Protein AF-A0A509EC83-F1 (afdb_monomer_lite)

Radius of gyration: 22.08 Å; chains: 1; bounding box: 58×24×58 Å

Secondary structure (DSSP, 8-state):
----STTTTTTEEEE-TTS-EEETTSTT---SSS------TT----------------

Sequence (58 aa):
MNLDQGNRNNGLFAVGATGIPVALSSTGVTVVSGATSRRNDTEFAVVRAGINYKFGSY

Foldseek 3Di:
DDPPDPCPCPQFDDADPVRHTDGCPDPPDDDPDDDPPPVPVPDDDDDDDDDDDDDDDD

pLDDT: mean 77.1, std 10.89, range [48.59, 89.88]

Organism: NCBI:txid2584084

Structure (mmCIF, N/CA/C/O backbone):
data_AF-A0A509EC83-F1
#
_entry.id   AF-A0A509EC83-F1
#
loop_
_atom_site.group_PDB
_atom_site.id
_atom_site.type_symbol
_atom_site.label_atom_id
_atom_site.label_alt_id
_atom_site.label_comp_id
_atom_site.label_asym_id
_atom_site.label_entity_id
_atom_site.label_seq_id
_atom_site.pdbx_PDB_ins_code
_atom_site.Cartn_x
_atom_site.Cartn_y
_atom_site.Cartn_z
_atom_site.occupancy
_atom_site.B_iso_or_equiv
_atom_site.auth_seq_id
_atom_site.auth_comp_id
_atom_site.auth_asym_id
_atom_site.auth_atom_id
_atom_site.pdbx_PDB_model_num
ATOM 1 N N . MET A 1 1 ? 22.215 -2.595 1.133 1.00 48.59 1 MET A N 1
ATOM 2 C CA . MET A 1 1 ? 20.993 -1.804 0.871 1.00 48.59 1 MET A CA 1
ATOM 3 C C . MET A 1 1 ? 21.048 -0.585 1.766 1.00 48.59 1 MET A C 1
ATOM 5 O O . MET A 1 1 ? 21.216 -0.764 2.962 1.00 48.59 1 MET A O 1
ATOM 9 N N . ASN A 1 2 ? 21.031 0.617 1.191 1.00 50.81 2 ASN A N 1
ATOM 10 C CA . ASN A 1 2 ? 21.209 1.866 1.929 1.00 50.81 2 ASN A CA 1
ATOM 11 C C . ASN A 1 2 ? 19.838 2.539 2.110 1.00 50.81 2 ASN A C 1
ATOM 13 O O . ASN A 1 2 ? 19.261 2.998 1.125 1.00 50.81 2 ASN A O 1
ATOM 17 N N . LEU A 1 3 ? 19.298 2.516 3.332 1.00 67.00 3 LEU A N 1
ATOM 18 C CA . LEU A 1 3 ? 17.940 2.980 3.657 1.00 67.00 3 LEU A CA 1
ATOM 19 C C . LEU A 1 3 ? 17.905 4.449 4.132 1.00 67.00 3 LEU A C 1
ATOM 21 O O . LEU A 1 3 ? 16.836 4.972 4.420 1.00 67.00 3 LEU A O 1
ATOM 25 N N . ASP A 1 4 ? 19.046 5.144 4.138 1.00 65.75 4 ASP A N 1
ATOM 26 C CA . ASP A 1 4 ? 19.180 6.521 4.636 1.00 65.75 4 ASP A CA 1
ATOM 27 C C . ASP A 1 4 ? 19.247 7.565 3.502 1.00 65.75 4 ASP A C 1
ATOM 29 O O . ASP A 1 4 ? 20.192 8.343 3.390 1.00 65.75 4 ASP A O 1
ATOM 33 N N . GLN A 1 5 ? 18.238 7.597 2.622 1.00 59.34 5 GLN A N 1
ATOM 34 C CA . GLN A 1 5 ? 18.124 8.602 1.543 1.00 59.34 5 GLN A CA 1
ATOM 35 C C . GLN A 1 5 ? 16.821 9.412 1.601 1.00 59.34 5 GLN A C 1
ATOM 37 O O . GLN A 1 5 ? 16.134 9.572 0.593 1.00 59.34 5 GLN A O 1
ATOM 42 N N . GLY A 1 6 ? 16.461 9.936 2.776 1.00 61.81 6 GLY A N 1
ATOM 43 C CA . GLY A 1 6 ? 15.456 11.004 2.892 1.00 61.81 6 GLY A CA 1
ATOM 44 C C . GLY A 1 6 ? 14.137 10.727 2.159 1.00 61.81 6 GLY A C 1
ATOM 45 O O . GLY A 1 6 ? 13.700 11.543 1.353 1.00 61.81 6 GLY A O 1
ATOM 46 N N . ASN A 1 7 ? 13.538 9.553 2.390 1.00 65.12 7 ASN A N 1
ATOM 47 C CA . ASN A 1 7 ? 12.250 9.120 1.827 1.00 65.12 7 ASN A CA 1
ATOM 48 C C . ASN A 1 7 ? 12.121 9.106 0.290 1.00 65.12 7 ASN A C 1
ATOM 50 O O . ASN A 1 7 ? 11.042 8.795 -0.213 1.00 65.12 7 ASN A O 1
ATOM 54 N N . ARG A 1 8 ? 13.191 9.376 -0.472 1.00 69.06 8 ARG A N 1
ATOM 55 C CA . ARG A 1 8 ? 13.135 9.529 -1.939 1.00 69.06 8 ARG A CA 1
ATOM 56 C C . ARG A 1 8 ? 12.565 8.313 -2.667 1.00 69.06 8 ARG A C 1
ATOM 58 O O . ARG A 1 8 ? 11.927 8.473 -3.699 1.00 69.06 8 ARG A O 1
ATOM 65 N N . ASN A 1 9 ? 12.787 7.122 -2.112 1.00 74.75 9 ASN A N 1
ATOM 66 C CA . ASN A 1 9 ? 12.363 5.858 -2.708 1.00 74.75 9 ASN A CA 1
ATOM 67 C C . ASN A 1 9 ? 11.217 5.180 -1.938 1.00 74.75 9 ASN A C 1
ATOM 69 O O . ASN A 1 9 ? 10.937 4.003 -2.157 1.00 74.75 9 ASN A O 1
ATOM 73 N N . ASN A 1 10 ? 10.554 5.895 -1.025 1.00 74.44 10 ASN A N 1
ATOM 74 C CA . ASN A 1 10 ? 9.436 5.341 -0.270 1.00 74.44 10 ASN A CA 1
ATOM 75 C C . ASN A 1 10 ? 8.266 5.008 -1.216 1.00 74.44 10 ASN A C 1
ATOM 77 O O . ASN A 1 10 ? 7.716 5.893 -1.867 1.00 74.44 10 ASN A O 1
ATOM 81 N N . GLY A 1 11 ? 7.890 3.727 -1.293 1.00 78.25 11 GLY A N 1
ATOM 82 C CA . GLY A 1 11 ? 6.801 3.243 -2.153 1.00 78.25 11 GLY A CA 1
ATOM 83 C C . GLY A 1 11 ? 7.206 2.838 -3.577 1.00 78.25 11 GLY A C 1
ATOM 84 O O . GLY A 1 11 ? 6.34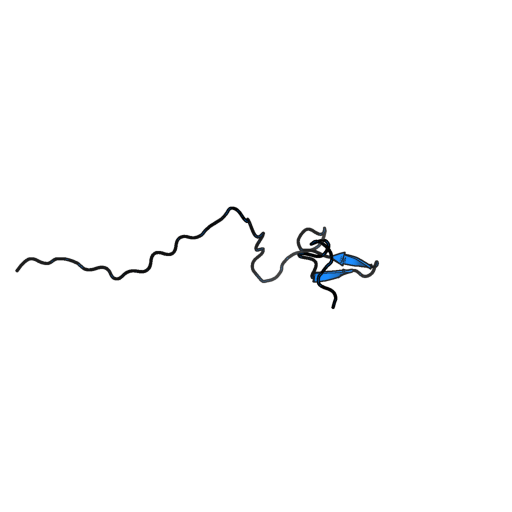2 2.404 -4.341 1.00 78.25 11 GLY A O 1
ATOM 85 N N . LEU A 1 12 ? 8.493 2.931 -3.932 1.00 86.06 12 LEU A N 1
ATOM 86 C CA . LEU A 1 12 ? 9.035 2.331 -5.155 1.00 86.06 12 LEU A CA 1
ATOM 87 C C . LEU A 1 12 ? 9.210 0.823 -4.943 1.00 86.06 12 LEU A C 1
ATOM 89 O O . LEU A 1 12 ? 9.690 0.398 -3.893 1.00 86.06 12 LEU A O 1
ATOM 93 N N . PHE A 1 13 ? 8.857 0.017 -5.942 1.00 86.00 13 PHE A N 1
ATOM 94 C CA . PHE A 1 13 ? 8.947 -1.448 -5.840 1.00 86.00 13 PHE A CA 1
ATOM 95 C C . PHE A 1 13 ? 9.645 -2.121 -7.027 1.00 86.00 13 PHE A C 1
ATOM 97 O O . PHE A 1 13 ? 9.968 -3.303 -6.944 1.00 86.00 13 PHE A O 1
ATOM 104 N N . ALA A 1 14 ? 9.890 -1.402 -8.124 1.00 87.81 14 ALA A N 1
ATOM 105 C CA . ALA A 1 14 ? 10.613 -1.922 -9.282 1.00 87.81 14 ALA A CA 1
ATOM 106 C C . ALA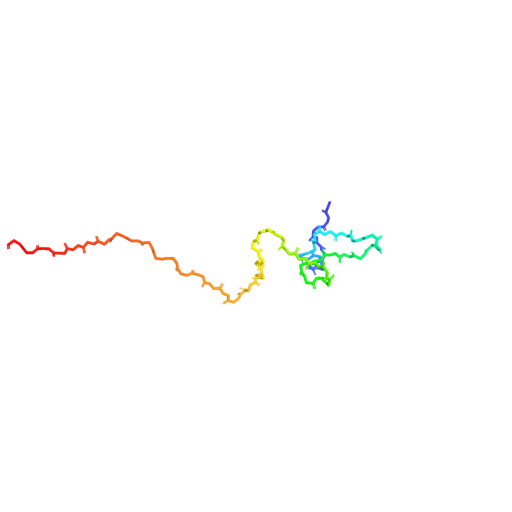 A 1 14 ? 11.325 -0.802 -10.056 1.00 87.81 14 ALA A C 1
ATOM 108 O O . ALA A 1 14 ? 11.127 0.385 -9.790 1.00 87.81 14 ALA A O 1
ATOM 109 N N . VAL A 1 15 ? 12.139 -1.190 -11.039 1.00 89.81 15 VAL A N 1
ATOM 110 C CA . VAL A 1 15 ? 12.753 -0.297 -12.029 1.00 89.81 15 VAL A CA 1
ATOM 111 C C . VAL A 1 15 ? 12.379 -0.816 -13.414 1.00 89.81 15 VAL A C 1
ATOM 113 O O . VAL A 1 15 ? 12.563 -1.997 -13.704 1.00 89.81 15 VAL A O 1
ATOM 116 N N . GLY A 1 16 ? 11.802 0.048 -14.247 1.00 86.69 16 GLY A N 1
ATOM 117 C CA . GLY A 1 16 ? 11.395 -0.291 -15.606 1.00 86.69 16 GLY A CA 1
ATOM 118 C C . GLY A 1 16 ? 12.589 -0.472 -16.545 1.00 86.69 16 GLY A C 1
ATOM 119 O O . GLY A 1 16 ? 13.719 -0.109 -16.223 1.00 86.69 16 GLY A O 1
ATOM 120 N N . ALA A 1 17 ? 12.331 -0.982 -17.751 1.00 86.94 17 ALA A N 1
ATOM 121 C CA . ALA A 1 17 ? 13.372 -1.278 -18.743 1.00 86.94 17 ALA A CA 1
ATOM 122 C C . ALA A 1 17 ? 14.227 -0.057 -19.147 1.00 86.94 17 ALA A C 1
ATOM 124 O O . ALA A 1 17 ? 15.370 -0.210 -19.559 1.00 86.94 17 ALA A O 1
ATOM 125 N N . THR A 1 18 ? 13.693 1.158 -19.001 1.00 89.88 18 THR A N 1
ATOM 126 C CA . THR A 1 18 ? 14.388 2.427 -19.269 1.00 89.88 18 THR A CA 1
ATOM 127 C C . THR A 1 18 ? 15.181 2.960 -18.069 1.00 89.88 18 THR A C 1
ATOM 129 O O . THR A 1 18 ? 15.686 4.078 -18.119 1.00 89.88 18 THR A O 1
ATOM 132 N N . GLY A 1 19 ? 15.267 2.206 -16.969 1.00 88.12 19 GLY A N 1
ATOM 133 C CA . GLY A 1 19 ? 15.913 2.647 -15.728 1.00 88.12 19 GLY A CA 1
ATOM 134 C C . GLY A 1 19 ? 15.046 3.565 -14.860 1.00 88.12 19 GLY A C 1
ATOM 135 O O . GLY A 1 19 ? 15.501 4.030 -13.817 1.00 88.12 19 GLY A O 1
ATOM 136 N N . ILE A 1 20 ? 13.796 3.824 -15.259 1.00 87.75 20 ILE A N 1
ATOM 137 C CA . ILE A 1 20 ? 12.866 4.676 -14.509 1.00 87.75 20 ILE A CA 1
ATOM 138 C C . ILE A 1 20 ? 12.253 3.876 -13.348 1.00 87.75 20 ILE A C 1
ATOM 140 O O . ILE A 1 20 ? 11.712 2.791 -13.585 1.00 87.75 20 ILE A O 1
ATOM 144 N N . PRO A 1 21 ? 12.289 4.380 -12.102 1.00 88.69 21 PRO A N 1
ATOM 145 C CA . PRO A 1 21 ? 11.646 3.707 -10.984 1.00 88.69 21 PRO A CA 1
ATOM 146 C C . PRO A 1 21 ? 10.122 3.646 -11.116 1.00 88.69 21 PRO A C 1
ATOM 148 O O . PRO A 1 21 ? 9.485 4.572 -11.616 1.00 88.69 21 PRO A O 1
ATOM 151 N N . VAL A 1 22 ? 9.535 2.559 -10.623 1.00 89.38 22 VAL A N 1
ATOM 152 C CA . VAL A 1 22 ? 8.104 2.267 -10.722 1.00 89.38 22 VAL A CA 1
ATOM 153 C C . VAL A 1 22 ? 7.486 2.233 -9.325 1.00 89.38 22 VAL A C 1
ATOM 155 O O . VAL A 1 22 ? 7.990 1.560 -8.420 1.00 89.38 22 VAL A O 1
ATOM 158 N N . ALA A 1 23 ? 6.383 2.964 -9.168 1.00 88.44 23 ALA A N 1
ATOM 159 C CA . ALA A 1 23 ? 5.570 3.048 -7.961 1.00 88.44 23 ALA A CA 1
ATOM 160 C C . ALA A 1 23 ? 4.084 2.843 -8.301 1.00 88.44 23 ALA A C 1
ATOM 162 O O . ALA A 1 23 ? 3.691 2.812 -9.466 1.00 88.44 23 ALA A O 1
ATOM 163 N N . LEU A 1 24 ? 3.228 2.723 -7.280 1.00 85.50 24 LEU A N 1
ATOM 164 C CA . LEU A 1 24 ? 1.786 2.490 -7.474 1.00 85.50 24 LEU A CA 1
ATOM 165 C C . LEU A 1 24 ? 1.077 3.671 -8.156 1.00 85.50 24 LEU A C 1
ATOM 167 O O . LEU A 1 24 ? -0.015 3.512 -8.690 1.00 85.50 24 LEU A O 1
ATOM 171 N N . SER A 1 25 ? 1.691 4.854 -8.120 1.00 84.50 25 SER A N 1
ATOM 172 C CA . SER A 1 25 ? 1.231 6.069 -8.794 1.00 84.50 25 SER A CA 1
ATOM 173 C C . SER A 1 25 ? 1.733 6.206 -10.237 1.00 84.50 25 SER A C 1
ATOM 175 O O . SER A 1 25 ? 1.334 7.148 -10.918 1.00 84.50 25 SER A O 1
ATOM 177 N N . SER A 1 26 ? 2.611 5.317 -10.716 1.00 87.56 26 SER A N 1
ATOM 178 C CA . SER A 1 26 ? 3.155 5.386 -12.075 1.00 87.56 26 SER A CA 1
ATOM 179 C C . SER A 1 26 ? 2.088 5.056 -13.127 1.00 87.56 26 SER A C 1
ATOM 181 O O . SER A 1 26 ? 1.295 4.127 -12.967 1.00 87.56 26 SER A O 1
ATOM 183 N N . THR A 1 27 ? 2.092 5.785 -14.246 1.00 87.00 27 THR A N 1
ATOM 184 C CA . THR A 1 27 ? 1.200 5.516 -15.385 1.00 87.00 27 THR A CA 1
ATOM 185 C C . THR A 1 27 ? 1.410 4.099 -15.918 1.00 87.00 27 THR A C 1
ATOM 187 O O . THR A 1 27 ? 2.544 3.681 -16.143 1.00 87.00 27 THR A O 1
ATOM 190 N N . GLY A 1 28 ? 0.318 3.364 -16.141 1.00 86.88 28 GLY A N 1
ATOM 191 C CA . GLY A 1 28 ? 0.367 1.989 -16.651 1.00 86.88 28 GLY A CA 1
ATOM 192 C C . GLY A 1 28 ? 0.620 0.918 -15.584 1.00 86.88 28 GLY A C 1
ATOM 193 O O . GLY A 1 28 ? 0.695 -0.260 -15.921 1.00 86.88 28 GLY A O 1
ATOM 194 N N . VAL A 1 29 ? 0.708 1.292 -14.305 1.00 86.50 29 VAL A N 1
ATOM 195 C CA . VAL A 1 29 ? 0.733 0.343 -13.186 1.00 86.50 29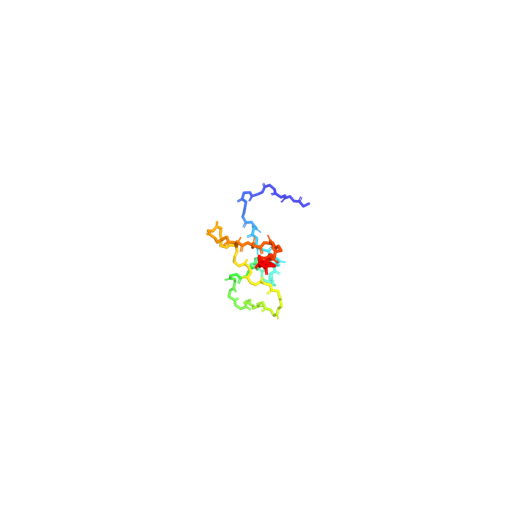 VAL A CA 1
ATOM 196 C C . VAL A 1 29 ? -0.689 0.099 -12.691 1.00 86.50 29 VAL A C 1
ATOM 198 O O . VAL A 1 29 ? -1.450 1.031 -12.450 1.00 86.50 29 VAL A O 1
ATOM 201 N N . THR A 1 30 ? -1.060 -1.168 -12.526 1.00 86.12 30 THR A N 1
ATOM 202 C CA . THR A 1 30 ? -2.323 -1.584 -11.903 1.00 86.12 30 THR A CA 1
ATOM 203 C C . THR A 1 30 ? -2.035 -2.653 -10.860 1.00 86.12 30 THR A C 1
ATOM 205 O O . THR A 1 30 ? -1.254 -3.573 -11.101 1.00 86.12 30 THR A O 1
ATOM 208 N N . VAL A 1 31 ? -2.666 -2.536 -9.692 1.00 80.25 31 VAL A N 1
ATOM 209 C CA . VAL A 1 31 ? -2.597 -3.555 -8.640 1.00 80.25 31 VAL A CA 1
ATOM 210 C C . VAL A 1 31 ? -3.588 -4.662 -8.983 1.00 80.25 31 VAL A C 1
ATOM 212 O O . VAL A 1 31 ? -4.793 -4.438 -8.964 1.00 80.25 31 VAL A O 1
ATOM 215 N N . VAL A 1 32 ? -3.082 -5.851 -9.313 1.00 81.00 32 VAL A N 1
ATOM 216 C CA . VAL A 1 32 ? -3.917 -7.023 -9.648 1.00 81.00 32 VAL A CA 1
ATOM 217 C C . VAL A 1 32 ? -4.380 -7.766 -8.384 1.00 81.00 32 VAL A C 1
ATOM 219 O O . VAL A 1 32 ? -5.398 -8.449 -8.399 1.00 81.00 32 VAL A O 1
ATOM 222 N N . SER A 1 33 ? -3.647 -7.625 -7.275 1.00 79.00 33 SER A N 1
ATOM 223 C CA . SER A 1 33 ? -3.947 -8.241 -5.978 1.00 79.00 33 SER A CA 1
ATOM 224 C C . SER A 1 33 ? -3.237 -7.483 -4.849 1.00 79.00 33 SER A C 1
ATOM 226 O O . SER A 1 33 ? -2.109 -7.025 -5.033 1.00 79.00 33 SER A O 1
ATOM 228 N N . GLY A 1 34 ? -3.891 -7.365 -3.689 1.00 69.19 34 GLY A N 1
ATOM 229 C CA . GLY A 1 34 ? -3.397 -6.639 -2.514 1.00 69.19 34 GLY A CA 1
ATOM 230 C C . GLY A 1 34 ? -4.132 -5.321 -2.262 1.00 69.19 34 GLY A C 1
ATOM 231 O O . GLY A 1 34 ? -4.782 -4.767 -3.148 1.00 69.19 34 GLY A O 1
ATOM 232 N N . ALA A 1 35 ? -4.054 -4.816 -1.029 1.00 63.59 35 ALA A N 1
ATOM 233 C CA . ALA A 1 35 ? -4.619 -3.513 -0.709 1.00 63.59 35 ALA A CA 1
ATOM 234 C C . ALA A 1 35 ? -3.846 -2.434 -1.475 1.00 63.59 35 ALA A C 1
ATOM 236 O O . ALA A 1 35 ? -2.643 -2.260 -1.267 1.00 63.59 35 ALA A O 1
ATOM 237 N N . THR A 1 36 ? -4.548 -1.644 -2.290 1.00 60.84 36 THR A N 1
ATOM 238 C CA . THR A 1 36 ? -4.101 -0.298 -2.670 1.00 60.84 36 THR A CA 1
ATOM 239 C C . THR A 1 36 ? -4.190 0.573 -1.419 1.00 60.84 36 THR A C 1
ATOM 241 O O . THR A 1 36 ? -4.975 1.516 -1.362 1.00 60.84 36 THR A O 1
ATOM 244 N N . SER A 1 37 ? -3.444 0.227 -0.368 1.00 56.72 37 SER A N 1
ATOM 245 C CA . SER A 1 37 ? -3.289 1.077 0.801 1.00 56.72 37 SER A CA 1
ATOM 246 C C . SER A 1 37 ? -2.458 2.262 0.350 1.00 56.72 37 SER A C 1
ATOM 248 O O . SER A 1 37 ? -1.248 2.334 0.561 1.00 56.72 37 SER A O 1
ATOM 250 N N . ARG A 1 38 ? -3.140 3.225 -0.272 1.00 58.78 38 ARG A N 1
ATOM 251 C CA . ARG A 1 38 ? -2.851 4.623 -0.006 1.00 58.78 38 ARG A CA 1
ATOM 252 C C . ARG A 1 38 ? -2.862 4.701 1.514 1.00 58.78 38 ARG A C 1
ATOM 254 O O . ARG A 1 38 ? -3.917 4.552 2.120 1.00 58.78 38 ARG A O 1
ATOM 261 N N . ARG A 1 39 ? -1.681 4.761 2.132 1.00 60.06 39 ARG A N 1
ATOM 262 C CA . ARG A 1 39 ? -1.582 5.155 3.533 1.00 60.06 39 ARG A CA 1
ATOM 263 C C . ARG A 1 39 ? -2.174 6.558 3.579 1.00 60.06 39 ARG A C 1
ATOM 265 O O . ARG A 1 39 ? -1.511 7.519 3.212 1.00 60.06 39 ARG A O 1
ATOM 272 N N . ASN A 1 40 ? -3.465 6.642 3.867 1.00 62.28 40 ASN A N 1
ATOM 273 C CA . ASN A 1 40 ? -4.097 7.886 4.235 1.00 62.28 40 ASN A CA 1
ATOM 274 C C . ASN A 1 40 ? -3.711 8.080 5.692 1.00 62.28 40 ASN A C 1
ATOM 276 O O . ASN A 1 40 ? -4.320 7.494 6.583 1.00 62.28 40 ASN A O 1
ATOM 280 N N . ASP A 1 41 ? -2.664 8.868 5.927 1.00 69.75 41 ASP A N 1
ATOM 281 C CA . ASP A 1 41 ? -2.127 9.129 7.269 1.00 69.75 41 ASP A CA 1
ATOM 282 C C . ASP A 1 41 ? -3.151 9.824 8.200 1.00 69.75 41 ASP A C 1
ATOM 284 O O . ASP A 1 41 ? -2.881 10.051 9.377 1.00 69.75 41 ASP A O 1
ATOM 288 N N . THR A 1 42 ? -4.336 10.161 7.681 1.00 77.62 42 THR A N 1
ATOM 289 C CA . THR A 1 42 ? -5.458 10.791 8.384 1.00 77.62 42 THR A CA 1
ATOM 290 C C . THR A 1 42 ? -6.617 9.842 8.709 1.00 77.62 42 THR A C 1
ATOM 292 O O . THR A 1 42 ? -7.557 10.258 9.385 1.00 77.62 42 THR A O 1
ATOM 295 N N . GLU A 1 43 ? -6.593 8.587 8.252 1.00 77.62 43 GLU A N 1
ATOM 296 C CA . GLU A 1 43 ? -7.680 7.626 8.480 1.00 77.62 43 GLU A CA 1
ATOM 297 C C . GLU A 1 43 ? -7.362 6.679 9.645 1.00 77.62 43 GLU A C 1
ATOM 299 O O . GLU A 1 43 ? -6.271 6.120 9.745 1.00 77.62 43 GLU A O 1
ATOM 304 N N . PHE A 1 44 ? -8.343 6.461 10.525 1.00 77.69 44 PHE A N 1
ATOM 305 C CA . PHE A 1 44 ? -8.246 5.525 11.645 1.00 77.69 44 PHE A CA 1
ATOM 306 C C . PHE A 1 44 ? -9.489 4.635 11.712 1.00 77.69 44 PHE A C 1
ATOM 308 O O . PHE A 1 44 ? -10.612 5.080 11.475 1.00 77.69 44 PHE A O 1
ATOM 315 N N . ALA A 1 45 ? -9.292 3.364 12.057 1.00 79.75 45 ALA A N 1
ATOM 316 C CA . ALA A 1 45 ? -10.380 2.421 12.286 1.00 79.75 45 ALA A CA 1
ATOM 317 C C . ALA A 1 45 ? -10.614 2.246 13.790 1.00 79.75 45 ALA A C 1
ATOM 319 O O . ALA A 1 45 ? -9.667 2.095 14.562 1.00 79.75 45 ALA A O 1
ATOM 320 N N . VAL A 1 46 ? -11.881 2.222 14.207 1.00 82.88 46 VAL A N 1
ATOM 321 C CA . VAL A 1 46 ? -12.268 1.927 15.592 1.00 82.88 46 VAL A CA 1
ATOM 322 C C . VAL A 1 46 ? -12.805 0.503 15.654 1.00 82.88 46 VAL A C 1
ATOM 324 O O . VAL A 1 46 ? -13.842 0.200 15.066 1.00 82.88 46 VAL A O 1
ATOM 327 N N . VAL A 1 47 ? -12.116 -0.376 16.383 1.00 83.69 47 VAL A N 1
ATOM 328 C CA . VAL A 1 47 ? -12.557 -1.759 16.607 1.00 83.69 47 VAL A CA 1
ATOM 329 C C . VAL A 1 47 ? -13.206 -1.852 17.984 1.00 83.69 47 VAL A C 1
ATOM 331 O O . VAL A 1 47 ? -12.566 -1.593 19.000 1.00 83.69 47 VAL A O 1
ATOM 334 N N . ARG A 1 48 ? -14.487 -2.230 18.028 1.00 83.88 48 ARG A N 1
ATOM 335 C CA . ARG A 1 48 ? -15.200 -2.514 19.278 1.00 83.88 48 ARG A CA 1
ATOM 336 C C . ARG A 1 48 ? -15.174 -4.017 19.537 1.00 83.88 48 ARG A C 1
ATOM 338 O O . ARG A 1 48 ? -15.796 -4.775 1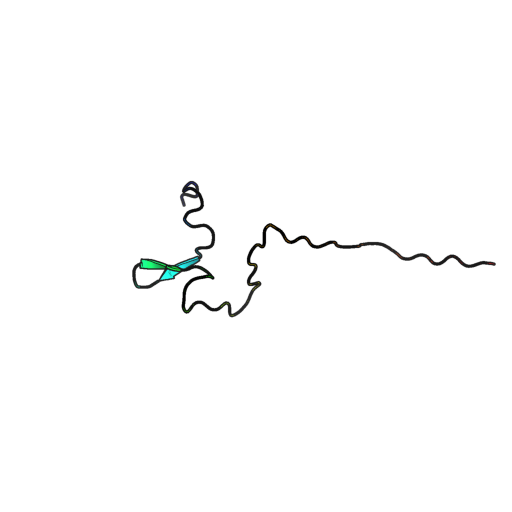8.801 1.00 83.88 48 ARG A O 1
ATOM 345 N N . ALA A 1 49 ? -14.494 -4.429 20.602 1.00 82.25 49 ALA A N 1
ATOM 346 C CA . ALA A 1 49 ? -14.540 -5.791 21.122 1.00 82.25 49 ALA A CA 1
ATOM 347 C C . ALA A 1 49 ? -15.264 -5.791 22.476 1.00 82.25 49 ALA A C 1
ATOM 349 O O . ALA A 1 49 ? -14.956 -4.972 23.340 1.00 82.25 49 ALA A O 1
ATOM 350 N N . GLY A 1 50 ? -16.244 -6.677 22.659 1.00 84.75 50 GLY A N 1
ATOM 351 C CA . GLY A 1 50 ? -16.986 -6.800 23.915 1.00 84.75 50 GLY A CA 1
ATOM 352 C C . GLY A 1 50 ? -18.036 -7.911 23.881 1.00 84.75 50 GLY A C 1
ATOM 353 O O . GLY A 1 50 ? -18.546 -8.256 22.817 1.00 84.75 50 GLY A O 1
ATOM 354 N N . ILE A 1 51 ? -18.345 -8.470 25.054 1.00 82.94 51 ILE A N 1
ATOM 355 C CA . ILE A 1 51 ? -19.415 -9.458 25.257 1.00 82.94 51 ILE A CA 1
ATOM 356 C C . ILE A 1 51 ? -20.687 -8.709 25.667 1.00 82.94 51 ILE A C 1
ATOM 358 O O . ILE A 1 51 ? -20.638 -7.828 26.522 1.00 82.94 51 ILE A O 1
ATOM 362 N N . ASN A 1 52 ? -21.828 -9.061 25.072 1.00 82.25 52 ASN A N 1
ATOM 363 C CA . ASN A 1 52 ? -23.118 -8.480 25.439 1.00 82.25 52 ASN A CA 1
ATOM 364 C C . ASN A 1 52 ? -23.766 -9.306 26.558 1.00 82.25 52 ASN A C 1
ATOM 366 O O . ASN A 1 52 ? -23.919 -10.518 26.416 1.00 82.25 52 ASN A O 1
ATOM 370 N N . TYR A 1 53 ? -24.183 -8.649 27.640 1.00 78.75 53 TYR A N 1
ATOM 371 C CA . TYR A 1 53 ? -24.980 -9.255 28.708 1.00 78.75 53 TYR A CA 1
ATOM 372 C C . TYR A 1 53 ? -26.395 -8.661 28.722 1.00 78.75 53 TYR A C 1
ATOM 374 O O . TYR A 1 53 ? -26.572 -7.461 28.513 1.00 78.75 53 TYR A O 1
ATOM 382 N N . LYS A 1 54 ? -27.404 -9.503 28.985 1.00 84.12 54 LYS A N 1
ATOM 383 C CA . LYS A 1 54 ? -28.807 -9.101 29.143 1.00 84.12 54 LYS A CA 1
ATOM 384 C C . LYS A 1 54 ? -29.248 -9.355 30.583 1.00 84.12 54 LYS A C 1
ATOM 386 O O . LYS A 1 54 ? -29.227 -10.497 31.034 1.00 84.12 54 LYS A O 1
ATOM 391 N N . PHE A 1 55 ? -29.699 -8.306 31.267 1.00 79.56 55 PHE A N 1
ATOM 392 C CA . PHE A 1 55 ? -30.356 -8.437 32.568 1.00 79.56 55 PHE A CA 1
ATOM 393 C C . PHE A 1 55 ? -31.718 -9.130 32.394 1.00 79.56 55 PHE A C 1
ATOM 395 O O . PHE A 1 55 ? -32.478 -8.792 31.482 1.00 79.56 55 PHE A O 1
ATOM 402 N N . GLY A 1 56 ? -32.023 -10.095 33.262 1.00 79.69 56 GLY A N 1
ATOM 403 C CA . GLY A 1 56 ? -33.331 -10.742 33.368 1.00 79.69 56 GLY A CA 1
ATOM 404 C C . GLY A 1 56 ? -33.831 -10.670 34.808 1.00 79.69 56 GLY A C 1
ATOM 405 O O . GLY A 1 56 ? -33.063 -10.941 35.729 1.00 79.69 56 GLY A O 1
ATOM 406 N N . SER A 1 57 ? -35.089 -10.271 34.995 1.00 71.81 57 SER A N 1
ATOM 407 C CA . SER A 1 57 ? -35.783 -10.335 36.283 1.00 71.81 57 SER A CA 1
ATOM 408 C C . SER A 1 57 ? -36.274 -11.760 36.531 1.00 71.81 57 SER A C 1
ATOM 410 O O . SER A 1 57 ? -36.909 -12.337 35.644 1.00 71.81 57 SER A O 1
ATOM 412 N N . TYR A 1 58 ? -36.000 -12.289 37.721 1.00 66.44 58 TYR A N 1
ATOM 413 C CA . TYR A 1 58 ? -36.786 -13.378 38.30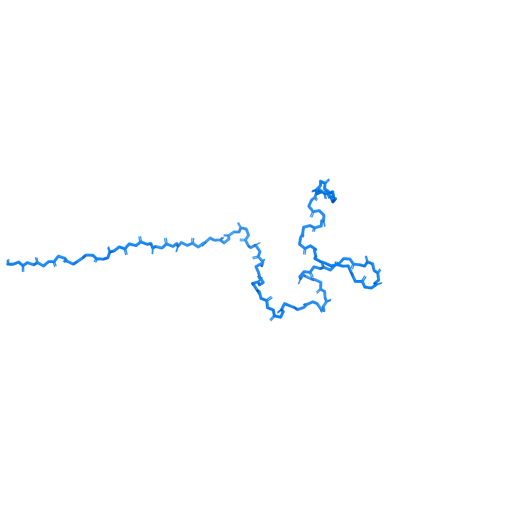2 1.00 66.44 58 TYR A CA 1
ATOM 414 C C . TYR A 1 58 ? -37.971 -12.795 39.065 1.00 66.44 58 TYR A C 1
ATOM 416 O O . TYR A 1 58 ? -37.790 -11.702 39.653 1.00 66.44 58 TYR A O 1
#

=== Feature glossary ===
The record interleaves many kinds of information about one protein. Here is each kind framed as the question it answers.

Q: Are the domains correctly placed relative to each other?
A: Predicted aligned error is AlphaFold's pairwise confidence. Unlike pLDDT (per-residue), PAE is per-residue-pair and captures whether two parts of the structure are correctly placed relative to each other. Units are ångströms of expected positional error.

Q: Which residues are in helices, strands, or loops?
A: Eight-state secondary structure (DSSP): H is the canonical α-helix, G the tighter 3₁₀-helix, I the wider π-helix; E/B are β-structure, T and S are turns and bends, and '-' is everything else. DSSP derives these from the pattern of main-chain N–H···O=C hydrogen bonds, not from the sequence.

Q: What if only a Cα trace is available?
A: P-SEA three-state annotation labels each residue as helix, strand, or coil based purely on the geometry of the Cα trace. It serves as a fallback when the full backbone (and thus DSSP) is unavailable.

Q: What are the backbone torsion angles?
A: φ (phi) and ψ (psi) are the two rotatable backbone dihedrals per residue: φ is the C(i-1)–N–Cα–C torsion, ψ is the N–Cα–C–N(i+1) torsion, both in degrees on (−180°, 180°]. α-helical residues cluster near (−60°, −45°); β-strand residues near (−120°, +130°). A Ramachandran plot is simply a scatter of (φ, ψ) for every residue.

Q: What known structures does this most resemble?
A: Structural nearest neighbors (via Foldseek easy-search vs the PDB). Reported per hit: target PDB id, E-value, and alignment TM-score. A TM-score above ~0.5 is the conventional threshold for 'same fold'.

Q: What family and function is it annotated with?
A: Database cross-references. InterPro integrates a dozen domain/family signature databases into unified entries with residue-range hits. GO terms attach function/process/location labels with evidence codes. CATH codes position the fold in a four-level structural taxonomy. Organism is the NCBI-taxonomy species name.

Q: Which residues are buried vs exposed?
A: Solvent accessibility: the surface area of each residue that a 1.4 Å water probe can touch, in Å². When only backbone atoms are present the absolute values are lower than full-atom SASA (side chains contribute most of the area) and are flagged as backbone-only.

Q: What do the diagnostic plots show?
A: Three diagnostic plots accompany the record. The Cα contact map visualizes the tertiary structure as a 2D adjacency matrix (8 Å cutoff, sequence-local contacts suppressed). The Ramachandran plot shows the distribution of backbone (φ, ψ) torsions, with points in the α and β basins reflecting secondary structure content. The PAE plot shows AlphaFold's inter-residue confidence as a color matrix.

Q: What is the amino-acid chain?
A: The amino-acid sequence is the protein's primary structure: the linear order of residues from the N-terminus to the C-terminus, written in one-letter code. Everything else here — the 3D coordinates, the secondary structure, the domain annotations — is ultimately a consequence of this string.

Q: What do the rendered images show?
A: The six renders are orthographic views along the three Cartesian axes in both directions. Representation (cartoon, sticks, or surface) and color scheme (sequence-rainbow or by-chain) vary across proteins so the training set covers all the common visualization conventions.

Q: Where is each backbone atom in 3D?
A: The mmCIF table is the protein's shape written out atom by atom. For each backbone N, Cα, C, and carbonyl O, it records an (x, y, z) coordinate triple in Å plus the residue type, chain letter, and residue number.

Q: How mobile is each atom in the crystal?
A: For experimental (PDB) structures, the B-factor (temperature factor) quantifies the positional spread of each atom in the crystal — a combination of thermal vibration and static disorder — in units of Å². High B-factors mark flexible loops or poorly resolved regions; low B-factors mark the rigid, well-ordered core.

Q: How big and how compact is the whole molecule?
A: Three whole-structure scalars: the radius of gyration (RMS distance of Cα from centroid, in Å), the count of Cα–Cα contacts (pairs closer than 8 Å and separated by more than four residues in sequence — i.e. tertiary, not local, contacts), and the bounding-box dimensions. Together they distinguish compact globular folds from extended fibres or disordered chains.

Q: What does the local fold look like, residue by residue?
A: A 3Di character summarizes, for each residue, the relative orientation of the Cα frame of its nearest spatial neighbor. Because it encodes fold topology rather than chemistry, 3Di alignments detect remote structural simila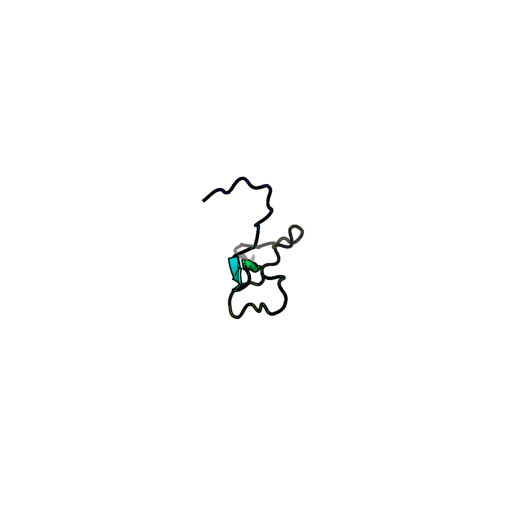rity that sequence alignment misses.

Q: How confident is the AlphaFold model at each residue?
A: For AlphaFold models, the B-factor field carries pLDDT — the model's own estimate of local accuracy on a 0–100 scale. Regions with pLDDT<50 should be treated as essentially unmodeled; they often correspond to intrinsically disordered segments.